Protein 3E7R (pdb70)

Nearest PDB structures (foldseek):
  3e7r-assembly1_L  TM=1.026E+00  e=9.884E-09  unclassified
  3e7u-assembly1_X  TM=9.748E-01  e=3.641E-07  unclassified
  7o76-assembly1_XXX  TM=9.267E-01  e=1.565E-07  Pseudoplectania nigrella
  6k50-assembly1_A  TM=9.166E-01  e=1.970E-07  Pseudoplectania nigrella
  7oae-assembly1_C  TM=8.026E-01  e=2.126E-06  Pseudoplectania nigrella

Solvent-accessible surface area: 2787 Å² total; per-residue (Å²): 47,120,7,0,82,2,74,240,79,76,65,67,65,86,0,66,100,44,0,109,82,75,196,58,105,152,0,6,96,14,17,160,57,3,128,61,22,63,36,125

Sequence (40 aa):
GFGCNGPWDEDDMQCHNHCKSIKGYKGGYCAKGGFVCKCY

Secondary structure (DSSP, 8-state):
-TTB-STT-B-HHHHHHHHHHSBTB--EEEETTTTEEEE-

B-factor: mean 11.89, std 4.62, range [6.94, 40.12]

Structure (mmCIF, N/CA/C/O backbone):
data_3E7R
#
_entry.id   3E7R
#
_cell.length_a   23.581
_cell.length_b   23.812
_cell.length_c   24.492
_cell.angle_alpha   109.65
_cell.angle_beta   94.95
_cell.angle_gamma   97.69
#
_symmetry.space_group_name_H-M   'P -1'
#
loop_
_entity.id
_entity.type
_entity.pdbx_description
1 polymer Plectasin
2 water water
#
loop_
_atom_site.group_PDB
_atom_site.id
_atom_site.type_symbol
_atom_site.label_atom_id
_atom_site.label_alt_id
_atom_site.label_comp_id
_atom_site.label_asym_id
_atom_site.label_entity_id
_atom_site.label_seq_id
_atom_site.pdbx_PDB_ins_code
_atom_site.Cartn_x
_atom_site.Cartn_y
_atom_site.Cartn_z
_atom_site.occupancy
_atom_site.B_iso_or_equiv
_atom_site.auth_seq_id
_atom_site.auth_comp_id
_atom_site.auth_asym_id
_atom_site.auth_atom_id
_atom_site.pdbx_PDB_model_num
ATOM 1 N N . GLY A 1 1 ? -11.368 12.310 -6.218 1.00 13.77 1 GLY L N 1
ATOM 2 C CA . GLY A 1 1 ? -12.336 13.406 -6.371 1.00 13.43 1 GLY L CA 1
ATOM 3 C C . GLY A 1 1 ? -11.852 14.674 -5.678 1.00 9.95 1 GLY L C 1
ATOM 4 O O . GLY A 1 1 ? -10.776 14.688 -5.107 1.00 9.62 1 GLY L O 1
ATOM 5 N N . PHE A 1 2 ? -12.641 15.749 -5.823 1.00 10.65 2 PHE L N 1
ATOM 6 C CA . PHE A 1 2 ? -12.370 17.021 -5.166 1.00 10.53 2 PHE L CA 1
ATOM 7 C C . PHE A 1 2 ? -10.976 17.529 -5.494 1.00 9.58 2 PHE L C 1
ATOM 8 O O . PHE A 1 2 ? -10.295 18.111 -4.659 1.00 11.45 2 PHE L O 1
ATOM 16 N N . GLY A 1 3 ? -10.573 17.331 -6.752 1.00 9.70 3 GLY L N 1
ATO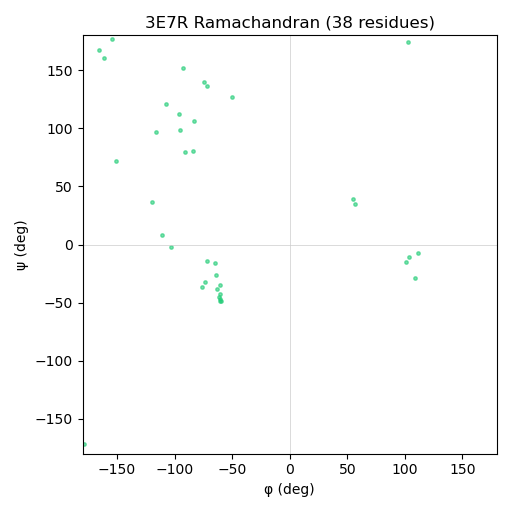M 17 C CA . GLY A 1 3 ? -9.267 17.787 -7.209 1.00 10.11 3 GLY L CA 1
ATOM 18 C C . GLY A 1 3 ? -8.225 16.705 -7.284 1.00 8.65 3 GLY L C 1
ATOM 19 O O . GLY A 1 3 ? -7.172 16.899 -7.899 1.00 9.25 3 GLY L O 1
ATOM 20 N N . CYS A 1 4 ? -8.492 15.570 -6.650 1.00 8.03 4 CYS L N 1
ATOM 21 C CA . CYS A 1 4 ? -7.524 14.484 -6.571 1.00 8.32 4 CYS L CA 1
ATOM 22 C C . CYS A 1 4 ? -7.840 13.512 -7.718 1.00 8.53 4 CYS L C 1
ATOM 23 O O . CYS A 1 4 ? -8.762 12.707 -7.651 1.00 9.77 4 CYS L O 1
ATOM 26 N N . ASN A 1 5 ? -7.073 13.662 -8.801 1.00 8.82 5 ASN L N 1
ATOM 27 C CA . ASN A 1 5 ? -7.274 12.973 -10.069 1.00 10.53 5 ASN L CA 1
ATOM 28 C C . ASN A 1 5 ? -6.057 12.130 -10.427 1.00 10.77 5 ASN L C 1
ATOM 29 O O . ASN A 1 5 ? -5.695 11.959 -11.583 1.00 12.40 5 ASN L O 1
ATOM 34 N N . GLY A 1 6 ? -5.446 11.541 -9.404 1.00 10.13 6 GLY L N 1
ATOM 35 C CA . GLY A 1 6 ? -4.380 10.567 -9.601 1.00 10.67 6 GLY L CA 1
ATOM 36 C C . GLY A 1 6 ? -3.053 11.199 -9.330 1.00 9.71 6 GLY L C 1
ATOM 37 O O . GLY A 1 6 ? -2.924 12.422 -9.078 1.00 9.33 6 GLY L O 1
ATOM 38 N N . PRO A 1 7 ? -2.005 10.367 -9.363 1.00 10.56 7 PRO L N 1
ATOM 39 C CA . PRO A 1 7 ? -0.700 10.794 -8.873 1.00 11.31 7 PRO L CA 1
ATOM 40 C C . PRO A 1 7 ? -0.060 11.921 -9.676 1.00 10.71 7 PRO L C 1
ATOM 41 O O . PRO A 1 7 ? 0.874 12.552 -9.206 1.00 13.31 7 PRO L O 1
ATOM 45 N N . TRP A 1 8 ? -0.543 12.174 -10.866 1.00 9.05 8 TRP L N 1
ATOM 46 C CA . TRP A 1 8 ? -0.015 13.211 -11.754 1.00 9.22 8 TRP L CA 1
ATOM 47 C C . TRP A 1 8 ? -0.972 14.364 -11.924 1.00 8.62 8 TRP L C 1
ATOM 48 O O . TRP A 1 8 ? -0.735 15.216 -12.770 1.00 8.90 8 TRP L O 1
ATOM 59 N N . ASP A 1 9 ? -2.056 14.388 -11.149 1.00 8.55 9 ASP L N 1
ATOM 60 C CA . ASP A 1 9 ? -3.069 15.419 -11.285 1.00 8.74 9 ASP L CA 1
ATOM 61 C C . ASP A 1 9 ? -3.738 15.633 -9.925 1.00 7.90 9 ASP L C 1
ATOM 62 O O . ASP A 1 9 ? -4.864 15.225 -9.731 1.00 9.58 9 ASP L O 1
ATOM 67 N N . GLU A 1 10 ? -3.010 16.243 -9.011 1.00 8.26 10 GLU L N 1
ATOM 68 C CA . GLU A 1 10 ? -3.447 16.431 -7.627 1.00 9.08 10 GLU L CA 1
ATOM 69 C C . GLU A 1 10 ? -3.598 17.877 -7.296 1.00 8.62 10 GLU L C 1
ATOM 70 O O . GLU A 1 10 ? -2.612 18.562 -6.979 1.00 9.16 10 GLU L O 1
ATOM 76 N N . ASP A 1 11 ? -4.828 18.397 -7.379 1.00 8.78 11 ASP L N 1
ATOM 77 C CA . ASP A 1 11 ? -5.114 19.775 -6.994 1.00 8.89 11 ASP L CA 1
ATOM 78 C C . ASP A 1 11 ? -5.321 19.760 -5.485 1.00 8.40 11 ASP L C 1
ATOM 79 O O . ASP A 1 11 ? -6.431 19.740 -4.975 1.00 8.58 11 ASP L O 1
ATOM 84 N N . ASP A 1 12 ? -4.202 19.748 -4.743 1.00 8.87 12 ASP L N 1
ATOM 85 C CA . ASP A 1 12 ? -4.255 19.647 -3.305 1.00 9.22 12 ASP L CA 1
ATOM 86 C C . ASP A 1 12 ? -5.000 20.789 -2.696 1.00 8.78 12 ASP L C 1
ATOM 87 O O . ASP A 1 12 ? -5.646 20.603 -1.656 1.00 9.98 12 ASP L O 1
ATOM 92 N N . MET A 1 13 ? -4.891 21.989 -3.271 1.00 9.14 13 MET L N 1
ATOM 93 C CA . MET A 1 13 ? -5.567 23.117 -2.646 1.00 10.08 13 MET L CA 1
ATOM 94 C C . MET A 1 13 ? -7.059 23.077 -2.841 1.00 8.20 13 MET L C 1
ATOM 95 O O . MET A 1 13 ? -7.795 23.474 -1.927 1.00 8.22 13 MET L O 1
ATOM 97 N N . GLN A 1 14 ? -7.552 22.548 -3.969 1.00 8.08 14 GLN L N 1
ATOM 98 C CA . GLN A 1 14 ? -8.972 22.308 -4.103 1.00 8.19 14 GLN L CA 1
ATOM 99 C C . GLN A 1 14 ? -9.427 21.321 -3.010 1.00 7.17 14 GLN L C 1
ATOM 100 O O . GLN A 1 14 ? -10.450 21.535 -2.351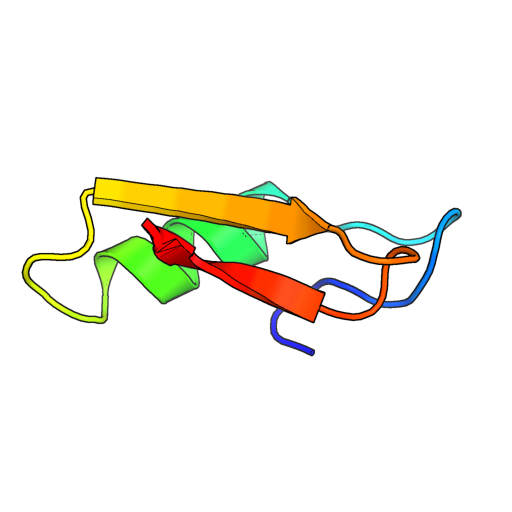 1.00 7.74 14 GLN L O 1
ATOM 106 N N . CYS A 1 15 ? -8.673 20.240 -2.847 1.00 7.16 15 CYS L N 1
ATOM 107 C CA . CYS A 1 15 ? -9.038 19.256 -1.848 1.00 7.45 15 CYS L CA 1
ATOM 108 C C . CYS A 1 15 ? -9.028 19.863 -0.440 1.00 6.94 15 CYS L C 1
ATOM 109 O O . CYS A 1 15 ? -9.963 19.659 0.341 1.00 7.65 15 CYS L O 1
ATOM 112 N N . HIS A 1 16 ? -8.001 20.626 -0.103 1.00 7.68 16 HIS L N 1
ATOM 113 C CA . HIS A 1 16 ? -7.897 21.277 1.191 1.00 8.15 16 HIS L CA 1
ATOM 114 C C . HIS A 1 16 ? -9.074 22.227 1.436 1.00 8.15 16 HIS L C 1
ATOM 115 O O . HIS A 1 16 ? -9.681 22.196 2.501 1.00 9.14 16 HIS L O 1
ATOM 122 N N . ASN A 1 17 ? -9.353 23.074 0.455 1.00 8.18 17 ASN L N 1
ATOM 123 C CA . ASN A 1 17 ? -10.483 24.018 0.595 1.00 8.98 17 ASN L CA 1
ATOM 124 C C . ASN A 1 17 ? -11.794 23.260 0.720 1.00 8.02 17 ASN L C 1
ATOM 125 O O . ASN A 1 17 ? -12.687 23.669 1.486 1.00 8.49 17 ASN L O 1
ATOM 130 N N . HIS A 1 18 ? -11.943 22.164 -0.030 1.00 7.56 18 HIS L N 1
ATOM 131 C CA . HIS A 1 18 ? -13.138 21.330 0.100 1.00 7.60 18 HIS L CA 1
ATOM 132 C C . HIS A 1 18 ? -13.230 20.799 1.506 1.00 7.48 18 HIS L C 1
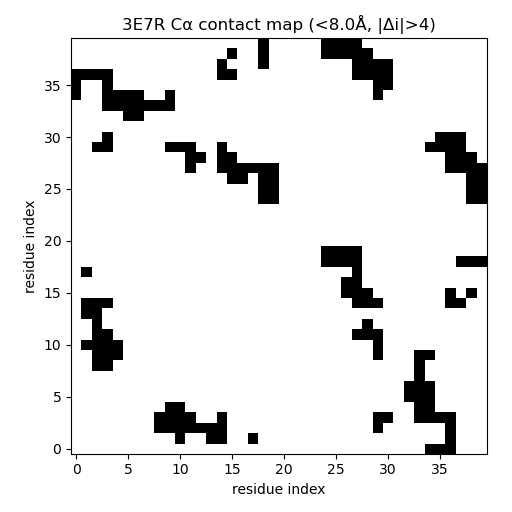ATOM 133 O O . HIS A 1 18 ? -14.298 20.881 2.163 1.00 8.29 18 HIS L O 1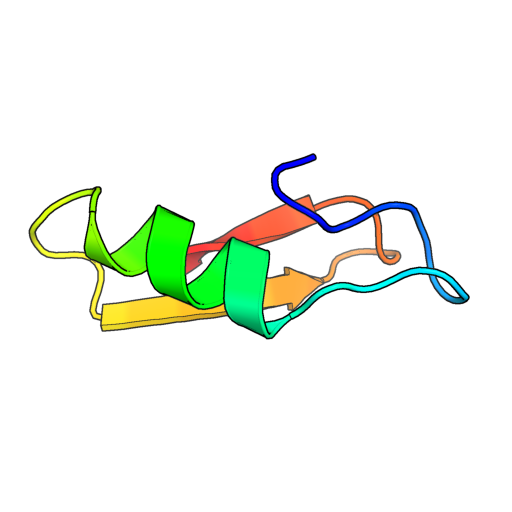
ATOM 140 N N . CYS A 1 19 ? -12.157 20.247 2.060 1.00 7.43 19 CYS L N 1
ATOM 141 C CA . CYS A 1 19 ? -12.221 19.686 3.383 1.00 8.25 19 CYS L CA 1
ATOM 142 C C . CYS A 1 19 ? -12.596 20.739 4.407 1.00 8.54 19 CYS L C 1
ATOM 143 O O . CYS A 1 19 ? -13.382 20.473 5.315 1.00 9.24 19 CYS L O 1
ATOM 146 N N . LYS A 1 20 ? -12.014 21.932 4.301 1.00 8.93 20 LYS L N 1
ATOM 147 C CA . LYS A 1 20 ? -12.330 22.962 5.284 1.00 10.22 20 LYS L CA 1
ATOM 148 C C . LYS A 1 20 ? -13.795 23.376 5.223 1.00 9.33 20 LYS L C 1
ATOM 149 O O . LYS A 1 20 ? -14.338 23.829 6.221 1.00 10.87 20 LYS L O 1
ATOM 155 N N . SER A 1 21 ? -14.432 23.231 4.078 1.00 9.40 21 SER L N 1
ATOM 156 C CA . SER A 1 21 ? -15.854 23.543 3.982 1.00 9.91 21 SER L CA 1
ATOM 157 C C . SER A 1 21 ? -16.725 22.532 4.686 1.00 9.30 21 SER L C 1
ATOM 158 O O . SER A 1 21 ? -17.922 22.791 4.902 1.00 10.47 21 SER L O 1
ATOM 161 N N . ILE A 1 22 ? -16.190 21.397 5.029 1.00 10.39 22 ILE L N 1
ATOM 162 C CA . ILE A 1 22 ? -16.806 20.383 5.774 1.00 12.20 22 ILE L CA 1
ATOM 163 C C . ILE A 1 22 ? -16.438 20.721 7.184 1.00 12.49 22 ILE L C 1
ATOM 164 O O . ILE A 1 22 ? -15.445 20.213 7.729 1.00 14.28 22 ILE L O 1
ATOM 169 N N . LYS A 1 23 ? -17.168 21.687 7.739 1.00 13.19 23 LYS L N 1
ATOM 170 C CA . LYS A 1 23 ? -16.808 22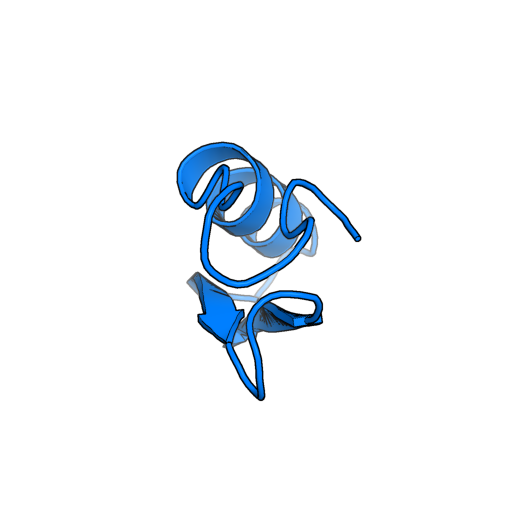.447 8.924 1.00 14.54 23 LYS L CA 1
ATOM 171 C C . LYS A 1 23 ? -16.384 21.526 10.101 1.00 13.39 23 LYS L C 1
ATOM 172 O O . LYS A 1 23 ? -17.126 20.601 10.393 1.00 14.89 23 LYS L O 1
ATOM 178 N N . GLY A 1 24 ? -15.206 21.788 10.661 1.00 13.05 24 GLY L N 1
ATOM 179 C CA . GLY A 1 24 ? -14.630 20.951 11.670 1.00 11.89 24 GLY L CA 1
ATOM 180 C C . GLY A 1 24 ? -13.431 20.158 11.161 1.00 11.17 24 GLY L C 1
ATOM 181 O O . GLY A 1 24 ? -12.500 19.822 11.929 1.00 11.18 24 GLY L O 1
ATOM 182 N N . TYR A 1 25 ? -13.415 19.851 9.860 1.00 11.14 25 TYR L N 1
ATOM 183 C CA . TYR A 1 25 ? -12.212 19.280 9.326 1.00 10.54 25 TYR L CA 1
ATOM 184 C C . TYR A 1 25 ? -11.158 20.364 9.263 1.00 10.40 25 TYR L C 1
ATOM 185 O O . TYR A 1 25 ? -11.415 21.515 8.892 1.00 11.14 25 TYR L O 1
ATOM 201 N N . LYS A 1 26 ? -9.943 20.017 9.668 1.00 10.67 26 LYS L N 1
ATOM 202 C CA . LYS A 1 26 ? -8.844 20.949 9.723 1.00 10.61 26 LYS L CA 1
ATOM 203 C C . LYS A 1 26 ? -8.267 21.229 8.322 1.00 10.86 26 LYS L C 1
ATOM 204 O O . LYS A 1 26 ? -7.766 22.323 8.031 1.00 11.47 26 LYS L O 1
ATOM 210 N N . GLY A 1 27 ? -8.216 20.244 7.457 1.00 10.66 27 GLY L N 1
ATOM 211 C CA . GLY A 1 27 ? -7.599 20.415 6.148 1.00 10.77 27 GLY L CA 1
ATOM 212 C C . GLY A 1 27 ? -7.715 19.130 5.382 1.00 9.25 27 GLY L C 1
ATOM 213 O O . GLY A 1 27 ? -8.448 18.218 5.781 1.00 9.15 27 GLY L O 1
ATOM 214 N N . GLY A 1 28 ? -7.037 19.091 4.242 1.00 9.22 28 GLY L N 1
ATOM 215 C CA . GLY A 1 28 ? -7.035 17.877 3.437 1.00 10.01 28 GLY L CA 1
ATOM 216 C C . GLY A 1 28 ? -5.963 17.922 2.390 1.00 8.09 28 GLY L C 1
ATOM 217 O O . GLY A 1 28 ? -5.354 18.957 2.116 1.00 9.02 28 GLY L O 1
ATOM 218 N N . TYR A 1 29 ? -5.738 16.760 1.802 1.00 7.73 29 TYR L N 1
ATOM 219 C CA . TYR A 1 29 ? -4.754 16.621 0.734 1.00 7.85 29 TYR L CA 1
ATOM 220 C C . TYR A 1 29 ? -5.047 15.343 -0.031 1.00 7.43 29 TYR L C 1
ATOM 221 O O . TYR A 1 29 ? -5.713 14.439 0.476 1.00 8.02 29 TYR L O 1
ATOM 230 N N . CYS A 1 30 ? -4.534 15.260 -1.235 1.00 7.73 30 CYS L N 1
ATOM 231 C CA . CYS A 1 30 ? -4.709 14.059 -2.067 1.00 7.94 30 CYS L CA 1
ATOM 232 C C . CYS A 1 30 ? -3.793 12.931 -1.508 1.00 7.87 30 CYS L C 1
ATOM 233 O O . CYS A 1 30 ? -2.659 13.152 -1.142 1.00 8.21 30 CYS L O 1
ATOM 236 N N . ALA A 1 31 ? -4.364 11.728 -1.506 1.00 8.17 31 ALA L N 1
ATOM 237 C CA . ALA A 1 31 ? -3.775 10.657 -0.755 1.00 8.57 31 ALA L CA 1
ATOM 238 C C . ALA A 1 31 ? -4.178 9.306 -1.359 1.00 8.77 31 ALA L C 1
ATOM 239 O O . ALA A 1 31 ? -4.966 9.225 -2.286 1.00 9.30 31 ALA L O 1
ATOM 241 N N . LYS A 1 32 ? -3.629 8.247 -0.761 1.00 9.32 32 LYS L N 1
ATOM 242 C CA . LYS A 1 32 ? -4.108 6.855 -0.976 1.00 10.91 32 LYS L CA 1
ATOM 243 C C . LYS A 1 32 ? -4.089 6.446 -2.417 1.00 10.28 32 LYS L C 1
ATOM 244 O O . LYS A 1 32 ? -4.949 5.672 -2.818 1.00 11.91 32 LYS L O 1
ATOM 250 N N . GLY A 1 33 ? -3.110 6.922 -3.207 1.00 10.04 33 GLY L N 1
ATOM 251 C CA . GLY A 1 33 ? -2.965 6.625 -4.591 1.00 11.15 33 GLY L CA 1
ATO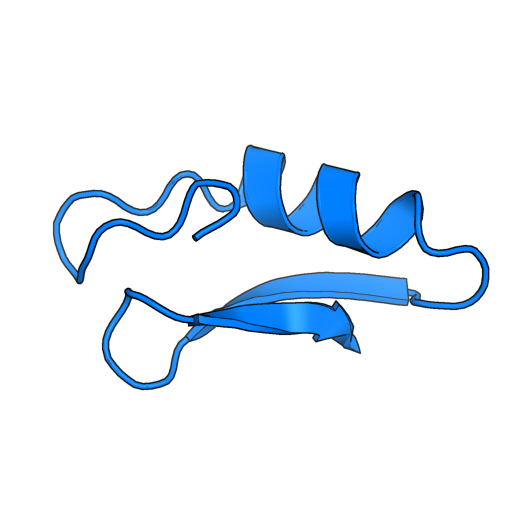M 252 C C . GLY A 1 33 ? -3.220 7.802 -5.501 1.00 10.56 33 GLY L C 1
ATOM 253 O O . GLY A 1 33 ? -3.006 7.695 -6.698 1.00 12.29 33 GLY L O 1
ATOM 254 N N . GLY A 1 34 ? -3.689 8.930 -4.932 1.00 9.74 34 GLY L N 1
ATOM 255 C CA . GLY A 1 34 ? -3.854 10.167 -5.696 1.00 10.12 34 GLY L CA 1
ATOM 256 C C . GLY A 1 34 ? -5.274 10.522 -6.087 1.00 9.05 34 GLY L C 1
ATOM 257 O O . GLY A 1 34 ? -5.516 11.648 -6.549 1.00 9.52 34 GLY L O 1
ATOM 258 N N . PHE A 1 35 ? -6.212 9.587 -5.899 1.00 8.77 35 PHE L N 1
ATOM 259 C CA . PHE A 1 35 ? -7.613 9.825 -6.246 1.00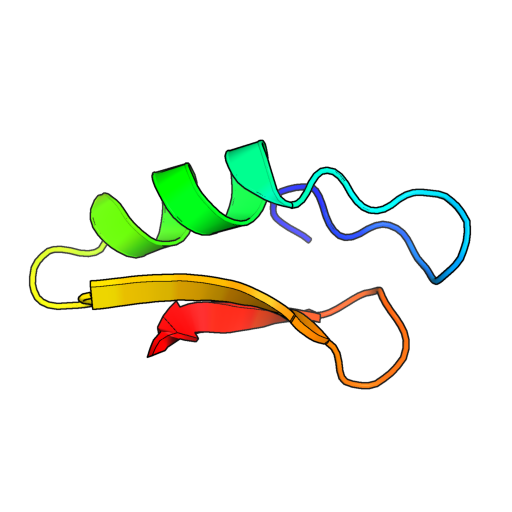 8.99 35 PHE L CA 1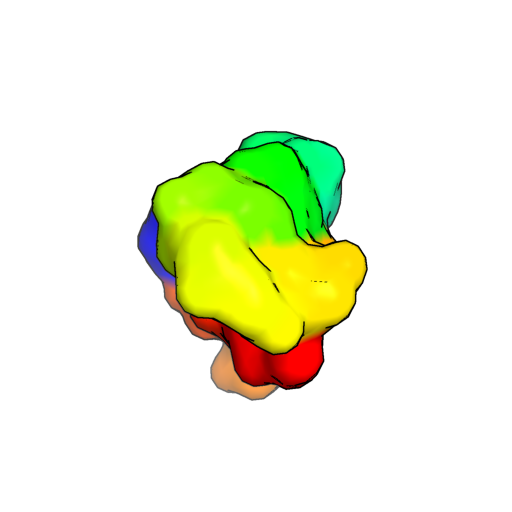
ATOM 260 C C . PHE A 1 35 ? -8.482 10.114 -5.039 1.00 9.03 35 PHE L C 1
ATOM 261 O O . PHE A 1 35 ? -9.671 10.315 -5.233 1.00 11.49 35 PHE L O 1
ATOM 269 N N . VAL A 1 36 ? -7.922 10.085 -3.837 1.00 8.59 36 VAL L N 1
ATOM 270 C CA . VAL A 1 36 ? -8.667 10.299 -2.626 1.00 8.74 36 VAL L CA 1
ATOM 271 C C . VAL A 1 36 ? -8.332 11.658 -2.042 1.00 8.07 36 VAL L C 1
ATOM 272 O O . VAL A 1 36 ? -7.187 11.921 -1.715 1.00 8.76 36 VAL L O 1
ATOM 276 N N . CYS A 1 37 ? -9.337 12.519 -1.882 1.00 8.31 37 CYS L N 1
ATOM 277 C CA . CYS A 1 37 ? -9.181 13.739 -1.104 1.00 7.97 37 CYS L CA 1
ATOM 278 C C . CYS A 1 37 ? -9.381 13.363 0.338 1.00 8.03 37 CYS L C 1
ATOM 279 O O . CYS A 1 37 ? -10.504 13.040 0.747 1.00 9.21 37 CYS L O 1
ATOM 282 N N . LYS A 1 38 ? -8.300 13.318 1.098 1.00 8.41 38 LYS L N 1
ATOM 283 C CA . LYS A 1 38 ? -8.297 12.882 2.453 1.00 9.00 38 LYS L CA 1
ATOM 284 C C . LYS A 1 38 ? -8.399 14.096 3.381 1.00 8.59 38 LYS L C 1
ATOM 285 O O . LYS A 1 38 ? -7.473 14.901 3.463 1.00 10.78 38 LYS L O 1
ATOM 291 N N . CYS A 1 39 ? -9.528 14.203 4.081 1.00 9.18 39 CYS L N 1
ATOM 292 C CA . CYS A 1 39 ? -9.704 15.251 5.067 1.00 9.09 39 CYS L CA 1
ATOM 293 C C . CYS A 1 39 ? -9.291 14.755 6.436 1.00 10.15 39 CYS L C 1
ATOM 294 O O . CYS A 1 39 ? -9.371 13.559 6.731 1.00 12.32 39 CYS L O 1
ATOM 297 N N . TYR A 1 40 ? -8.848 15.670 7.293 1.00 10.29 40 TYR L N 1
ATOM 298 C CA . TYR A 1 40 ? -8.496 15.318 8.688 1.00 11.71 40 TYR L CA 1
ATOM 299 C C . TYR A 1 40 ? -8.924 16.428 9.604 1.00 11.27 40 TYR L C 1
ATOM 300 O O . TYR A 1 40 ? -9.130 17.546 9.111 1.00 12.24 40 TYR L O 1
#

Foldseek 3Di:
DQQQDFPVTWPQVSLQVVLVVVPPFPGWGQDDGRRDTDTD

Radius of gyration: 8.89 Å; Cα contacts (8 Å, |Δi|>4): 92; chains: 1; bounding box: 17×17×23 Å